Protein AF-A0A846T3I3-F1 (afdb_monomer_lite)

Foldseek 3Di:
DPDDFDFDDKDKKKFFKAFPVLAPRPGDIWGPDIGRDQVVRQVSQQLRHRPRHGTDMDIWMWIDTPNDIDIDIPPDDDDDDDPVSVVVVVVVVVVVVVVVVLVVVVVVCVVVPDDPVRSVVPDDDD

Sequence (126 aa):
MEGNTMISESRTLYAAITNTDGTEGRGYEYPIAVCESPITASRLGKGRYVQGDDCRVMPLQMIKIEGKWYVEIAAILIIRPSDDDLAEQAEIERKEAAKAARNAAIAKARAAGLSDSDIEALMRHE

Secondary structure (DSSP, 8-state):
------EEEEEEEEEEEEESSSSSS-SPEEEEEEESSHHHHHHHHTT-SGGGPPPEEEEEEEEEETTEEEE--TT---PPPPHHHHHHHHHHHHHHHHHHHHHHHHHHHHHTT--HHHHHHTS---

Radius of gyration: 27.24 Å; chains: 1; bounding box: 51×32×68 Å

Structure (mmCIF, N/CA/C/O backbone):
data_AF-A0A846T3I3-F1
#
_entry.id   AF-A0A846T3I3-F1
#
loop_
_atom_site.group_PDB
_atom_site.id
_atom_site.type_symbol
_atom_site.label_atom_id
_atom_site.label_alt_id
_atom_site.label_comp_id
_atom_site.label_asym_id
_atom_site.label_entity_id
_atom_site.label_seq_id
_atom_site.pdbx_PDB_ins_code
_atom_site.Cartn_x
_atom_site.Cartn_y
_atom_site.Cartn_z
_atom_site.occupancy
_atom_site.B_iso_or_equiv
_atom_site.auth_seq_id
_atom_site.auth_comp_id
_atom_site.auth_asym_id
_atom_site.auth_atom_id
_atom_site.pdbx_PDB_model_num
ATOM 1 N N . MET A 1 1 ? 28.709 2.809 4.470 1.00 41.22 1 MET A N 1
ATOM 2 C CA . MET A 1 1 ? 28.287 3.726 5.547 1.00 41.22 1 MET A CA 1
ATOM 3 C C . MET A 1 1 ? 26.835 3.413 5.828 1.00 41.22 1 MET A C 1
ATOM 5 O O . MET A 1 1 ? 25.983 3.832 5.058 1.00 41.22 1 MET A O 1
ATOM 9 N N . GLU A 1 2 ? 26.567 2.585 6.833 1.00 47.94 2 GLU A N 1
ATOM 10 C CA . GLU A 1 2 ? 25.200 2.375 7.313 1.00 47.94 2 GLU A CA 1
ATOM 11 C C . GLU A 1 2 ? 24.751 3.683 7.966 1.00 47.94 2 GLU A C 1
ATOM 13 O O . GLU A 1 2 ? 25.309 4.113 8.976 1.00 47.94 2 GLU A O 1
ATOM 18 N N . GLY A 1 3 ? 23.832 4.390 7.309 1.00 55.22 3 GLY A N 1
ATOM 19 C CA . GLY A 1 3 ? 23.230 5.593 7.865 1.00 55.22 3 GLY A CA 1
ATOM 20 C C . GLY A 1 3 ? 22.382 5.192 9.062 1.00 55.22 3 GLY A C 1
ATOM 21 O O . GLY A 1 3 ? 21.368 4.522 8.899 1.00 55.22 3 GLY A O 1
ATOM 22 N N . ASN A 1 4 ? 22.813 5.569 10.262 1.00 67.69 4 ASN A N 1
ATOM 23 C CA . ASN A 1 4 ? 22.062 5.307 11.478 1.00 67.69 4 ASN A CA 1
ATOM 24 C C . ASN A 1 4 ? 20.785 6.161 11.447 1.00 67.69 4 ASN A C 1
ATOM 26 O O . ASN A 1 4 ? 20.844 7.379 11.625 1.00 67.69 4 ASN A O 1
ATOM 30 N N . THR A 1 5 ? 19.637 5.546 11.162 1.00 72.88 5 THR A N 1
ATOM 31 C CA . THR A 1 5 ? 18.343 6.231 11.158 1.00 72.88 5 THR A CA 1
ATOM 32 C C . THR A 1 5 ? 18.010 6.677 12.581 1.00 72.88 5 THR A C 1
ATOM 34 O O . THR A 1 5 ? 17.637 5.870 13.429 1.00 72.88 5 THR A O 1
ATOM 37 N N . MET A 1 6 ? 18.162 7.971 12.864 1.00 79.38 6 MET A N 1
ATOM 38 C CA . MET A 1 6 ? 17.867 8.524 14.186 1.00 79.38 6 MET A CA 1
ATOM 39 C C . MET A 1 6 ? 16.357 8.733 14.332 1.00 79.38 6 MET A C 1
ATOM 41 O O . MET A 1 6 ? 15.785 9.658 13.753 1.00 79.38 6 MET A O 1
ATOM 45 N N . ILE A 1 7 ? 15.714 7.873 15.123 1.00 81.56 7 ILE A N 1
ATOM 46 C CA . ILE A 1 7 ? 14.328 8.066 15.560 1.00 81.56 7 ILE A CA 1
ATOM 47 C C . ILE A 1 7 ? 14.317 9.199 16.589 1.00 81.56 7 ILE A C 1
ATOM 49 O O . ILE A 1 7 ? 14.954 9.092 17.636 1.00 81.56 7 ILE A O 1
ATOM 53 N N . SER A 1 8 ? 13.611 10.290 16.294 1.00 85.81 8 SER A N 1
ATOM 54 C CA . SER A 1 8 ? 13.607 11.483 17.149 1.00 85.81 8 SER A CA 1
ATOM 55 C C . SER A 1 8 ? 12.466 11.493 18.166 1.00 85.81 8 SER A C 1
ATOM 57 O O . SER A 1 8 ? 12.618 12.028 19.258 1.00 85.81 8 SER A O 1
ATOM 59 N N . GLU A 1 9 ? 11.308 10.936 17.809 1.00 91.25 9 GLU A N 1
ATOM 60 C CA . GLU A 1 9 ? 10.099 10.938 18.638 1.00 91.25 9 GLU A CA 1
ATOM 61 C C . GLU A 1 9 ? 9.296 9.651 18.402 1.00 91.25 9 GLU A C 1
ATOM 63 O O . GLU A 1 9 ? 9.334 9.085 17.306 1.00 91.25 9 GLU A O 1
ATOM 68 N N . SER A 1 10 ? 8.538 9.204 19.410 1.00 91.44 10 SER A N 1
ATOM 69 C CA . SER A 1 10 ? 7.565 8.118 19.252 1.00 91.44 10 SER A CA 1
ATOM 70 C C . SER A 1 10 ? 6.278 8.391 20.029 1.00 91.44 10 SER A C 1
ATOM 72 O O . SER A 1 10 ? 6.302 9.049 21.071 1.00 91.44 10 SER A O 1
ATOM 74 N N . ARG A 1 11 ? 5.146 7.906 19.511 1.00 93.81 11 ARG A N 1
ATOM 75 C CA . ARG A 1 11 ? 3.838 7.963 20.178 1.00 93.81 11 ARG A CA 1
ATOM 76 C C . ARG A 1 11 ? 2.951 6.790 19.767 1.00 93.81 11 ARG A C 1
ATOM 78 O O . ARG A 1 11 ? 3.165 6.181 18.720 1.00 93.81 11 ARG A O 1
ATOM 85 N N . THR A 1 12 ? 1.939 6.506 20.577 1.00 94.56 12 THR A N 1
ATOM 86 C CA . THR A 1 12 ? 0.982 5.421 20.326 1.00 94.56 12 THR A CA 1
ATOM 87 C C . THR A 1 12 ? -0.253 5.945 19.603 1.00 94.56 12 THR A C 1
ATOM 89 O O . THR A 1 12 ? -0.857 6.927 20.032 1.00 94.56 12 THR A O 1
ATOM 92 N N . LEU A 1 13 ? -0.640 5.264 18.528 1.00 95.38 13 LEU A N 1
ATOM 93 C CA . LEU A 1 13 ? -1.935 5.396 17.864 1.00 95.38 13 LEU A CA 1
ATOM 94 C C . LEU A 1 13 ? -2.731 4.095 18.013 1.00 95.38 13 LEU A C 1
ATOM 96 O O . LEU A 1 13 ? -2.239 3.106 18.547 1.00 95.38 13 LEU A O 1
ATOM 100 N N . TYR A 1 14 ? -3.963 4.093 17.522 1.00 95.44 14 TYR A N 1
ATOM 101 C CA . TYR A 1 14 ? -4.867 2.953 17.556 1.00 95.44 14 TYR A CA 1
ATOM 102 C C . TYR A 1 14 ? -5.503 2.766 16.188 1.00 95.44 14 TYR A C 1
ATOM 104 O O . TYR A 1 14 ? -6.054 3.714 15.632 1.00 95.44 14 TYR A O 1
ATOM 112 N N . ALA A 1 15 ? -5.462 1.555 15.653 1.00 95.00 15 ALA A N 1
ATOM 113 C CA . ALA A 1 15 ? -6.105 1.211 14.398 1.00 95.00 15 ALA A CA 1
ATOM 114 C C . ALA A 1 15 ? -7.293 0.283 14.611 1.00 95.00 15 ALA A C 1
ATOM 116 O O . ALA A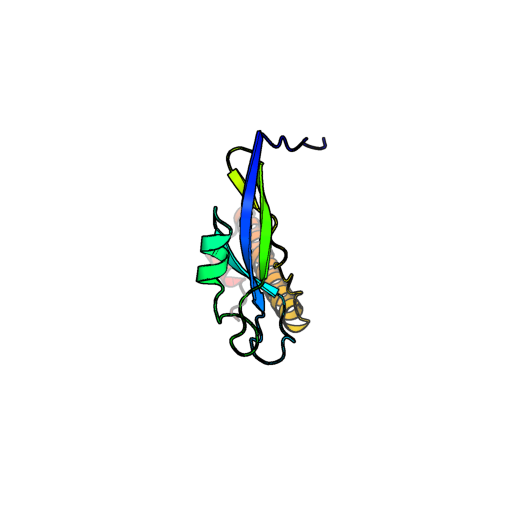 1 15 ? -7.201 -0.679 15.368 1.00 95.00 15 ALA A O 1
ATOM 117 N N . ALA A 1 16 ? -8.389 0.552 13.908 1.00 95.69 16 ALA A N 1
ATOM 118 C CA . ALA A 1 16 ? -9.462 -0.412 13.717 1.00 95.69 16 ALA A CA 1
ATOM 119 C C . ALA A 1 16 ? -9.119 -1.281 12.504 1.00 95.69 16 ALA A C 1
ATOM 121 O O . ALA A 1 16 ? -8.988 -0.760 11.395 1.00 95.69 16 ALA A O 1
ATOM 122 N N . ILE A 1 17 ? -8.958 -2.582 12.717 1.00 93.94 17 ILE A N 1
ATOM 123 C CA . ILE A 1 17 ? -8.567 -3.544 11.686 1.00 93.94 17 ILE A CA 1
ATOM 124 C C . ILE A 1 17 ? -9.808 -4.219 11.116 1.00 93.94 17 ILE A C 1
ATOM 126 O O . ILE A 1 17 ? -10.603 -4.791 11.862 1.00 93.94 17 ILE A O 1
ATOM 130 N N . THR A 1 18 ? -9.962 -4.135 9.798 1.00 93.31 18 THR A N 1
ATOM 131 C CA . THR A 1 18 ? -11.013 -4.810 9.038 1.00 93.31 18 THR A CA 1
ATOM 132 C C . THR A 1 18 ? -10.444 -5.875 8.105 1.00 93.31 18 THR A C 1
ATOM 134 O O . THR A 1 18 ? -9.230 -6.007 7.981 1.00 93.31 18 THR A O 1
ATOM 137 N N . ASN A 1 19 ? -11.326 -6.629 7.457 1.00 92.00 19 ASN A N 1
ATOM 138 C CA . ASN A 1 19 ? -11.026 -7.642 6.462 1.00 92.00 19 ASN A CA 1
ATOM 139 C C . ASN A 1 19 ? -11.540 -7.192 5.081 1.00 92.00 19 ASN A C 1
ATOM 141 O O . ASN A 1 19 ? -12.653 -6.684 4.974 1.00 92.00 19 ASN A O 1
ATOM 145 N N . THR A 1 20 ? -10.748 -7.389 4.026 1.00 89.25 20 THR A N 1
ATOM 146 C CA . THR A 1 20 ? -11.112 -6.991 2.646 1.00 89.25 20 THR A CA 1
ATOM 147 C C . THR A 1 20 ? -12.287 -7.744 2.037 1.00 89.25 20 THR A C 1
ATOM 149 O O . THR A 1 20 ? -12.978 -7.187 1.190 1.00 89.25 20 THR A O 1
ATOM 152 N N . ASP A 1 21 ? -12.512 -8.990 2.443 1.00 86.50 21 ASP A N 1
ATOM 153 C CA . ASP A 1 21 ? -13.606 -9.820 1.935 1.00 86.50 21 ASP A CA 1
ATOM 154 C C . ASP A 1 21 ? -14.934 -9.451 2.616 1.00 86.50 21 ASP A C 1
ATOM 156 O O . ASP A 1 21 ? -15.984 -9.435 1.984 1.00 86.50 21 ASP A O 1
ATOM 160 N N . GLY A 1 22 ? -14.906 -9.102 3.907 1.00 83.50 22 GLY A N 1
ATOM 161 C CA . GLY A 1 22 ? -16.094 -8.658 4.648 1.00 83.50 22 GLY A CA 1
ATOM 162 C C . GLY A 1 22 ? -17.202 -9.715 4.808 1.00 83.50 22 GLY A C 1
ATOM 163 O O . GLY A 1 22 ? -18.203 -9.434 5.469 1.00 83.50 22 GLY A O 1
ATOM 164 N N . THR A 1 23 ? -17.036 -10.926 4.258 1.00 85.06 23 THR A N 1
ATOM 165 C CA . THR A 1 23 ? -18.063 -11.981 4.249 1.00 85.06 23 THR A CA 1
ATOM 166 C C . THR A 1 23 ? -17.652 -13.252 4.988 1.00 85.06 23 THR A C 1
ATOM 168 O O . THR A 1 23 ? -18.263 -13.578 6.001 1.00 85.06 23 THR A O 1
ATOM 171 N N . GLU A 1 24 ? -16.630 -13.973 4.537 1.00 88.44 24 GLU A N 1
ATOM 172 C CA . GLU A 1 24 ? -16.157 -15.211 5.173 1.00 88.44 24 GLU A CA 1
ATOM 173 C C . GLU A 1 24 ? -14.827 -15.006 5.911 1.00 88.44 24 GLU A C 1
ATOM 175 O O . GLU A 1 24 ? -14.337 -15.911 6.585 1.00 88.44 24 GLU A O 1
ATOM 180 N N . GLY A 1 25 ? -14.235 -13.814 5.787 1.00 83.75 25 GLY A N 1
ATOM 181 C CA . GLY A 1 25 ? -12.965 -13.462 6.416 1.00 83.75 25 GLY A CA 1
ATOM 182 C C . GLY A 1 25 ? -11.750 -14.025 5.682 1.00 83.75 25 GLY A C 1
ATOM 183 O O . GLY A 1 25 ? -10.677 -14.128 6.271 1.00 83.75 25 GLY A O 1
ATOM 184 N N . ARG A 1 26 ? -11.897 -14.392 4.403 1.00 87.31 26 ARG A N 1
ATOM 185 C CA . ARG A 1 26 ? -10.797 -14.944 3.588 1.00 87.31 26 ARG A CA 1
ATOM 186 C C . ARG A 1 26 ? -9.881 -13.873 3.003 1.00 87.31 26 ARG A C 1
ATOM 188 O O . ARG A 1 26 ? -8.818 -14.195 2.479 1.00 87.31 26 ARG A O 1
ATOM 195 N N . GLY A 1 27 ? -10.304 -12.613 3.066 1.00 86.25 27 GLY A N 1
ATOM 196 C CA . GLY A 1 27 ? -9.505 -11.472 2.650 1.00 86.25 27 GLY A CA 1
ATOM 197 C C . GLY A 1 27 ? -8.344 -11.208 3.606 1.00 86.25 27 GLY A C 1
ATOM 198 O O . GLY A 1 27 ? -8.279 -11.751 4.708 1.00 86.25 27 GLY A O 1
ATOM 199 N N . TYR A 1 28 ? -7.428 -10.335 3.200 1.00 88.00 28 TYR A N 1
ATOM 200 C CA . TYR A 1 28 ? -6.385 -9.836 4.092 1.00 88.00 28 TYR A CA 1
ATOM 201 C C . TYR A 1 28 ? -6.920 -8.738 5.020 1.00 88.00 28 TYR A C 1
ATOM 203 O O . TYR A 1 28 ? -7.876 -8.024 4.686 1.00 88.00 28 TYR A O 1
ATOM 211 N N . GLU A 1 29 ? -6.285 -8.608 6.185 1.00 90.00 29 GLU A N 1
ATOM 212 C CA . GLU A 1 29 ? -6.605 -7.589 7.181 1.00 90.00 29 GLU A CA 1
ATOM 213 C C . GLU A 1 29 ? -5.928 -6.245 6.863 1.00 90.00 29 GLU A C 1
ATOM 215 O O . GLU A 1 29 ? -4.767 -6.200 6.453 1.00 90.00 29 GLU A O 1
ATOM 220 N N . TYR A 1 30 ? -6.637 -5.134 7.077 1.00 90.62 30 TYR A N 1
ATOM 221 C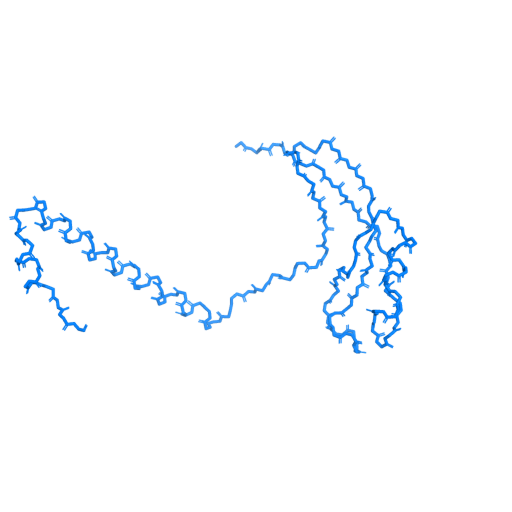 CA . TYR A 1 30 ? -6.095 -3.785 6.902 1.00 90.62 30 TYR A CA 1
ATOM 222 C C . TYR A 1 30 ? -6.743 -2.765 7.848 1.00 90.62 30 TYR A C 1
ATOM 224 O O . TYR A 1 30 ? -7.876 -2.967 8.291 1.00 90.62 30 TYR A O 1
ATOM 232 N N . PRO A 1 31 ? -6.064 -1.655 8.196 1.00 92.75 31 PRO A N 1
ATOM 233 C CA . PRO A 1 31 ? -6.677 -0.628 9.024 1.00 92.75 31 PRO A CA 1
ATOM 234 C C . PRO A 1 31 ? -7.709 0.170 8.222 1.00 92.75 31 PRO A C 1
ATOM 236 O O . PRO A 1 31 ? -7.370 0.840 7.248 1.00 92.75 31 PRO A O 1
ATOM 239 N N . ILE A 1 32 ? -8.964 0.164 8.670 1.00 92.62 32 ILE A N 1
ATOM 240 C CA . ILE A 1 32 ? -10.013 1.027 8.104 1.00 92.62 32 ILE A CA 1
ATOM 241 C C . ILE A 1 32 ? -9.962 2.450 8.675 1.00 92.62 32 ILE A C 1
ATOM 243 O O . ILE A 1 32 ? -10.432 3.398 8.049 1.00 92.62 32 ILE A O 1
ATOM 247 N N . ALA A 1 33 ? -9.399 2.604 9.875 1.00 93.56 33 ALA A N 1
ATOM 248 C CA . ALA A 1 33 ? -9.183 3.888 10.527 1.00 93.56 33 ALA A CA 1
ATOM 249 C C . ALA A 1 33 ? -7.975 3.808 11.464 1.00 93.56 33 ALA A C 1
ATOM 251 O O . ALA A 1 33 ? -7.815 2.815 12.173 1.00 93.56 33 ALA A O 1
ATOM 252 N N . VAL A 1 34 ? -7.173 4.874 11.506 1.00 94.38 34 VAL A N 1
ATOM 253 C CA . VAL A 1 34 ? -6.093 5.078 12.482 1.00 94.38 34 VAL A CA 1
ATOM 254 C C . VAL A 1 34 ? -6.416 6.334 13.290 1.00 94.38 34 VAL A C 1
ATOM 256 O O . VAL A 1 34 ? -6.795 7.360 12.729 1.00 94.38 34 VAL A O 1
ATOM 259 N N . CYS A 1 35 ? -6.338 6.252 14.614 1.00 95.56 35 CYS A N 1
ATOM 260 C CA . CYS A 1 35 ? -6.850 7.256 15.543 1.00 95.56 35 CYS A CA 1
ATOM 261 C C . CYS A 1 35 ? -5.909 7.459 16.732 1.00 95.56 35 CYS A C 1
ATOM 263 O O . CYS A 1 35 ? -5.212 6.544 17.152 1.00 95.56 35 CYS A O 1
ATOM 265 N N . GLU A 1 36 ? -5.952 8.641 17.343 1.00 95.94 36 GLU A N 1
ATOM 266 C CA . GLU A 1 36 ? -5.200 8.930 18.576 1.00 95.94 36 GLU A CA 1
ATOM 267 C C . GLU A 1 36 ? -5.846 8.310 19.831 1.00 95.94 36 GLU A C 1
ATOM 269 O O . GLU A 1 36 ? -5.199 8.182 20.864 1.00 95.94 36 GLU A O 1
ATOM 274 N N . SER A 1 37 ? -7.114 7.885 19.745 1.00 97.00 37 SER A N 1
ATOM 275 C CA . SER A 1 37 ? -7.872 7.296 20.856 1.00 97.00 37 SER A CA 1
ATOM 276 C C . SER A 1 37 ? -8.460 5.928 20.488 1.00 97.00 37 SER A C 1
ATOM 278 O O . SER A 1 37 ? -9.048 5.797 19.404 1.00 97.00 37 SER A O 1
ATOM 280 N N . PRO A 1 38 ? -8.398 4.931 21.395 1.00 97.00 38 PRO A N 1
ATOM 281 C CA . PRO A 1 38 ? -8.966 3.605 21.158 1.00 97.00 38 PRO A CA 1
ATOM 282 C C . PRO A 1 38 ? -10.496 3.639 21.060 1.00 97.00 38 PRO A C 1
ATOM 284 O O . PRO A 1 38 ? -11.082 2.868 20.304 1.00 97.00 38 PRO A O 1
ATOM 287 N N . ILE A 1 39 ? -11.154 4.567 21.764 1.00 97.94 39 ILE A N 1
ATOM 288 C CA . ILE A 1 39 ? -12.615 4.730 21.716 1.00 97.94 39 ILE A CA 1
ATOM 289 C C . ILE A 1 39 ? -13.054 5.232 20.341 1.00 97.94 39 ILE A C 1
ATOM 291 O O . ILE A 1 39 ? -14.038 4.752 19.781 1.00 97.94 39 ILE A O 1
ATOM 295 N N . THR A 1 40 ? -12.298 6.167 19.759 1.00 98.12 40 THR A N 1
ATOM 296 C CA . THR A 1 40 ? -12.560 6.649 18.400 1.00 98.12 40 THR A CA 1
ATOM 297 C C . THR A 1 40 ? -12.360 5.534 17.380 1.00 98.12 40 THR A C 1
ATOM 299 O O . THR A 1 40 ? -13.216 5.368 16.514 1.00 98.12 40 THR A O 1
ATOM 302 N N . ALA A 1 41 ? -11.291 4.741 17.511 1.00 97.00 41 ALA A N 1
ATOM 303 C CA . ALA A 1 41 ? -11.057 3.586 16.646 1.00 97.00 41 ALA A CA 1
ATOM 304 C C . ALA A 1 41 ? -12.206 2.567 16.747 1.00 97.00 41 ALA A C 1
ATOM 306 O O . ALA A 1 41 ? -12.760 2.176 15.724 1.00 97.00 41 ALA A O 1
ATOM 307 N N . SER A 1 42 ? -12.640 2.217 17.962 1.00 98.00 42 SER A N 1
ATOM 308 C CA . SER A 1 42 ? -13.773 1.308 18.189 1.00 98.00 42 SER A CA 1
ATOM 309 C C . SER A 1 42 ? -15.070 1.835 17.566 1.00 98.00 42 SER A C 1
ATOM 311 O O . SER A 1 42 ? -15.727 1.117 16.816 1.00 98.00 42 SER A O 1
ATOM 313 N N . ARG A 1 43 ? -15.407 3.116 17.779 1.00 98.31 43 ARG A N 1
ATOM 314 C CA . ARG A 1 43 ? -16.588 3.749 17.167 1.00 98.31 43 ARG A CA 1
ATOM 315 C C . ARG A 1 43 ? -16.554 3.678 15.641 1.00 98.31 43 ARG A C 1
ATOM 317 O O . ARG A 1 43 ? -17.587 3.431 15.028 1.00 98.31 43 ARG A O 1
ATOM 324 N N . LEU A 1 44 ? -15.399 3.944 15.030 1.00 97.69 44 LEU A N 1
ATOM 325 C CA . LEU A 1 44 ? -15.242 3.922 13.572 1.00 97.69 44 LEU A CA 1
ATOM 326 C C . LEU A 1 44 ? -15.198 2.498 13.000 1.00 97.69 44 LEU A C 1
ATOM 328 O O . LEU A 1 44 ? -15.558 2.307 11.841 1.00 97.69 44 LEU A O 1
ATOM 332 N N . GLY A 1 45 ? -14.775 1.522 13.801 1.00 96.56 45 GLY A N 1
ATOM 333 C CA . GLY A 1 45 ? -14.748 0.104 13.455 1.00 96.56 45 GLY A CA 1
ATOM 334 C C . GLY A 1 45 ? -16.070 -0.635 13.671 1.00 96.56 45 GLY A C 1
ATOM 335 O O . GLY A 1 45 ? -16.186 -1.792 13.276 1.00 96.56 45 GLY A O 1
ATOM 336 N N . LYS A 1 46 ? -17.062 0.005 14.294 1.00 97.75 46 LYS A N 1
ATOM 337 C CA . LYS A 1 46 ? -18.329 -0.638 14.639 1.00 97.75 46 LYS A CA 1
ATOM 338 C C . LYS A 1 46 ? -19.083 -1.113 13.394 1.00 97.75 46 LYS A C 1
ATOM 340 O O . LYS A 1 46 ? -19.359 -0.306 12.504 1.00 97.75 46 LYS A O 1
ATOM 345 N N . GLY A 1 47 ? -19.434 -2.394 13.354 1.00 96.56 47 GLY A N 1
ATOM 346 C CA . GLY A 1 47 ? -20.155 -3.029 12.252 1.00 96.56 47 GLY A CA 1
ATOM 347 C C . GLY A 1 47 ? -19.418 -3.053 10.912 1.00 96.56 47 GLY A C 1
ATOM 348 O O . GLY A 1 47 ? -20.055 -3.137 9.862 1.00 96.56 47 GLY A O 1
ATOM 349 N N . ARG A 1 48 ? -18.091 -2.884 10.921 1.00 95.19 48 ARG A N 1
ATOM 350 C CA . ARG A 1 48 ? -17.264 -2.810 9.707 1.00 95.19 48 ARG A CA 1
ATOM 351 C C . ARG A 1 48 ? -16.329 -3.997 9.536 1.00 95.19 48 ARG A C 1
ATOM 353 O O . ARG A 1 48 ? -15.401 -3.903 8.739 1.00 95.19 48 ARG A O 1
ATOM 360 N N . TYR A 1 49 ? -16.543 -5.073 10.278 1.00 94.94 49 TYR A N 1
ATOM 361 C CA . TYR A 1 49 ? -15.832 -6.334 10.137 1.00 94.94 49 TYR A CA 1
ATOM 362 C C . TYR A 1 49 ? -16.674 -7.360 9.361 1.00 94.94 49 TYR A C 1
ATOM 364 O O . TYR A 1 49 ? -17.704 -7.032 8.766 1.00 94.94 49 TYR A O 1
ATOM 372 N N . VAL A 1 50 ? -16.201 -8.604 9.338 1.00 93.75 50 VAL A N 1
ATOM 373 C CA . VAL A 1 50 ? -16.845 -9.746 8.683 1.00 93.75 50 VAL A CA 1
ATOM 374 C C . VAL A 1 50 ? -18.302 -9.874 9.142 1.00 93.75 50 VAL A C 1
ATOM 376 O O . VAL A 1 50 ? -18.576 -9.863 10.335 1.00 93.75 50 VAL A O 1
ATOM 379 N N . GLN A 1 51 ? -19.238 -9.947 8.192 1.00 93.62 51 GLN A N 1
ATOM 380 C CA . GLN A 1 51 ? -20.685 -10.071 8.447 1.00 93.62 51 GLN A CA 1
ATOM 381 C C . GLN A 1 51 ? -21.287 -8.969 9.339 1.00 93.62 51 GLN A C 1
ATOM 383 O O . GLN A 1 51 ? -22.321 -9.169 9.972 1.00 93.62 51 GLN A O 1
ATOM 388 N N . GLY A 1 52 ? -20.678 -7.779 9.345 1.00 93.69 52 GLY A N 1
ATOM 389 C CA . GLY A 1 52 ? -21.148 -6.664 10.164 1.00 93.69 52 GLY A CA 1
ATOM 390 C C . GLY A 1 52 ? -20.737 -6.766 11.633 1.00 93.69 52 GLY A C 1
ATOM 391 O O . GLY A 1 52 ? -21.337 -6.087 12.464 1.00 93.69 52 GLY A O 1
ATOM 392 N N . ASP A 1 53 ? -19.722 -7.573 11.951 1.00 95.75 53 ASP A N 1
ATOM 393 C CA . ASP A 1 53 ? -19.075 -7.564 13.262 1.00 95.75 53 ASP A CA 1
ATOM 394 C C . ASP A 1 53 ? -18.291 -6.261 13.504 1.00 95.75 53 ASP A C 1
ATOM 396 O O . ASP A 1 53 ? -18.039 -5.452 12.602 1.00 95.75 53 ASP A O 1
ATOM 400 N N . ASP A 1 54 ? -17.875 -6.050 14.750 1.00 97.00 54 ASP A N 1
ATOM 401 C CA . ASP A 1 54 ? -17.028 -4.924 15.131 1.00 97.00 54 ASP A CA 1
ATOM 402 C C . ASP A 1 54 ? -15.551 -5.205 14.820 1.00 97.00 54 ASP A C 1
ATOM 404 O O . ASP A 1 54 ? -15.021 -6.280 15.106 1.00 97.00 54 ASP A O 1
ATOM 408 N N . CYS A 1 55 ? -14.851 -4.211 14.268 1.00 95.94 55 CYS A N 1
ATOM 409 C CA . CYS A 1 55 ? -13.416 -4.321 14.016 1.00 95.94 55 CYS A CA 1
ATOM 410 C C . CYS A 1 55 ? -12.615 -4.465 15.318 1.00 95.94 55 CYS A C 1
ATOM 412 O O . CYS A 1 55 ? -12.862 -3.772 16.311 1.00 95.94 55 CYS A O 1
ATOM 414 N N . ARG A 1 56 ? -11.540 -5.259 15.267 1.00 95.19 56 ARG A N 1
ATOM 415 C CA . ARG A 1 56 ? -10.533 -5.308 16.336 1.00 95.19 56 ARG A CA 1
ATOM 416 C C . ARG A 1 56 ? -9.764 -3.987 16.395 1.00 95.19 56 ARG A C 1
ATOM 418 O O . ARG A 1 56 ? -9.281 -3.504 15.373 1.00 95.19 56 ARG A O 1
ATOM 425 N N . VAL A 1 57 ? -9.586 -3.433 17.595 1.00 96.25 57 VAL A N 1
ATOM 426 C CA . VAL A 1 57 ? -8.725 -2.261 17.820 1.00 96.25 57 VAL A CA 1
ATOM 427 C C . VAL A 1 57 ? -7.327 -2.718 18.234 1.00 96.25 57 VAL A C 1
ATOM 429 O O . VAL A 1 57 ? -7.186 -3.482 19.186 1.00 96.25 57 VAL A O 1
ATOM 432 N N . MET A 1 58 ? -6.294 -2.244 17.538 1.00 94.44 58 MET A N 1
ATOM 433 C CA . MET A 1 58 ? -4.890 -2.576 17.796 1.00 94.44 58 MET A CA 1
ATOM 434 C C . MET A 1 58 ? -4.060 -1.309 18.046 1.00 94.44 58 MET A C 1
ATOM 436 O O . MET A 1 58 ? -4.233 -0.331 17.317 1.00 94.44 58 MET A O 1
ATOM 440 N N . PRO A 1 59 ? -3.160 -1.289 19.045 1.00 94.12 59 PRO A N 1
ATOM 441 C CA . PRO A 1 59 ? -2.207 -0.197 19.201 1.00 94.12 59 PRO A CA 1
ATOM 442 C C . PRO A 1 59 ? -1.170 -0.236 18.070 1.00 94.12 59 PRO A C 1
ATOM 444 O O . PRO A 1 59 ? -0.704 -1.307 17.688 1.00 94.12 59 PRO A O 1
ATOM 447 N N . LEU A 1 60 ? -0.791 0.932 17.562 1.00 92.69 60 LEU A N 1
ATOM 448 C CA . LEU A 1 60 ? 0.262 1.115 16.567 1.00 92.69 60 LEU A CA 1
ATOM 449 C C . LEU A 1 60 ? 1.338 2.046 17.119 1.00 92.69 60 LEU A C 1
ATOM 451 O O . LEU A 1 60 ? 1.023 3.070 17.733 1.00 92.69 60 LEU A O 1
ATOM 455 N N . GLN A 1 61 ? 2.604 1.725 16.860 1.00 92.12 61 GLN A N 1
ATOM 456 C CA . GLN A 1 61 ? 3.705 2.630 17.163 1.00 92.12 61 GLN A CA 1
ATOM 457 C C . GLN A 1 61 ? 3.941 3.573 15.984 1.00 92.12 61 GLN A C 1
ATOM 459 O O . GLN A 1 61 ? 4.183 3.149 14.855 1.00 92.12 61 GLN A O 1
ATOM 464 N N . MET A 1 62 ? 3.877 4.868 16.266 1.00 93.31 62 MET A N 1
ATOM 465 C CA . MET A 1 62 ? 4.204 5.925 15.325 1.00 93.31 62 MET A CA 1
ATOM 466 C C . MET A 1 62 ? 5.562 6.512 15.705 1.00 93.31 62 MET A C 1
ATOM 468 O O . MET A 1 62 ? 5.756 6.931 16.848 1.00 93.31 62 MET A O 1
ATOM 472 N N . ILE A 1 63 ? 6.493 6.542 14.759 1.00 93.19 63 ILE A N 1
ATOM 473 C CA . ILE A 1 63 ? 7.869 7.009 14.950 1.00 93.19 63 ILE A CA 1
ATOM 474 C C . ILE A 1 63 ? 8.166 8.186 14.027 1.00 93.19 63 ILE A C 1
ATOM 476 O O . ILE A 1 63 ? 7.642 8.266 12.916 1.00 93.19 63 ILE A O 1
ATOM 480 N N . LYS A 1 64 ? 9.007 9.114 14.475 1.00 92.50 64 LYS A N 1
ATOM 481 C CA . LYS A 1 64 ? 9.468 10.242 13.665 1.00 92.50 64 LYS A CA 1
ATOM 482 C C . LYS A 1 64 ? 10.900 10.007 13.214 1.00 92.50 64 LYS A C 1
ATOM 484 O O . LYS A 1 64 ? 11.788 9.831 14.046 1.00 92.50 64 LYS A O 1
ATOM 489 N N . ILE A 1 65 ? 11.109 10.029 11.905 1.00 92.06 65 ILE A N 1
ATOM 490 C CA . ILE A 1 65 ? 12.409 9.883 11.253 1.00 92.06 65 ILE A CA 1
ATOM 491 C C . ILE A 1 65 ? 12.572 11.082 10.319 1.00 92.06 65 ILE A C 1
ATOM 493 O O . ILE A 1 65 ? 11.709 11.337 9.480 1.00 92.06 65 ILE A O 1
ATOM 497 N N . GLU A 1 66 ? 13.654 11.847 10.487 1.00 89.50 66 GLU A N 1
ATOM 498 C CA . GLU A 1 66 ? 13.985 12.994 9.619 1.00 89.50 66 GLU A CA 1
ATOM 499 C C . GLU A 1 66 ? 12.827 14.004 9.457 1.00 89.50 66 GLU A C 1
ATOM 501 O O . GLU A 1 66 ? 12.523 14.493 8.370 1.00 89.50 66 GLU A O 1
ATOM 506 N N . GLY A 1 67 ? 12.117 14.292 10.553 1.00 89.38 67 GLY A N 1
ATOM 507 C CA . GLY A 1 67 ? 10.994 15.236 10.552 1.00 89.38 67 GLY A CA 1
ATOM 508 C C . GLY A 1 67 ? 9.678 14.680 9.997 1.00 89.38 67 GLY A C 1
ATOM 509 O O . GLY A 1 67 ? 8.648 15.341 10.131 1.00 89.38 67 GLY A O 1
ATOM 510 N N . LYS A 1 68 ? 9.680 13.467 9.437 1.00 92.56 68 LYS A N 1
ATOM 511 C CA . LYS A 1 68 ? 8.491 12.786 8.916 1.00 92.56 68 LYS A CA 1
ATOM 512 C C . LYS A 1 68 ? 8.019 11.717 9.886 1.00 92.56 68 LYS A C 1
ATOM 514 O O . LYS A 1 68 ? 8.816 11.029 10.517 1.00 92.56 68 LYS A O 1
ATOM 519 N N . TRP A 1 69 ? 6.706 11.590 9.999 1.00 91.12 69 TRP A N 1
ATOM 520 C CA . TRP A 1 69 ? 6.086 10.567 10.820 1.00 91.12 69 TRP A CA 1
ATOM 521 C C . TRP A 1 69 ? 5.791 9.319 10.001 1.00 91.12 69 TRP A C 1
ATOM 523 O O . TRP A 1 69 ? 5.240 9.406 8.905 1.00 91.12 69 TRP A O 1
ATOM 533 N N . TYR A 1 70 ? 6.116 8.173 10.578 1.00 90.31 70 TYR A N 1
ATOM 534 C CA . TYR A 1 70 ? 5.898 6.852 10.018 1.00 90.31 70 TYR A CA 1
ATOM 535 C C . TYR A 1 70 ? 5.118 6.014 11.016 1.00 90.31 70 TYR A C 1
ATOM 537 O O . TYR A 1 70 ? 5.265 6.162 12.230 1.00 90.31 70 TYR A O 1
ATOM 545 N N . VAL A 1 71 ? 4.287 5.126 10.496 1.00 88.81 71 VAL A N 1
ATOM 546 C CA . VAL A 1 71 ? 3.577 4.131 11.285 1.00 88.81 71 VAL A CA 1
ATOM 547 C C . VAL A 1 71 ? 3.724 2.799 10.576 1.00 88.81 71 VAL A C 1
ATOM 549 O O . VAL A 1 71 ? 3.550 2.715 9.359 1.00 88.81 71 VAL A O 1
ATOM 552 N N . GLU A 1 72 ? 4.081 1.770 11.332 1.00 79.62 72 GLU A N 1
ATOM 553 C CA . GLU A 1 72 ? 4.062 0.413 10.812 1.00 79.62 72 GLU A CA 1
ATOM 554 C C . GLU A 1 72 ? 2.606 -0.036 10.694 1.00 79.62 72 GLU A C 1
ATOM 556 O O . GLU A 1 72 ? 1.854 -0.048 11.671 1.00 79.62 72 GLU A O 1
ATOM 561 N N . ILE A 1 73 ? 2.190 -0.363 9.474 1.00 76.38 73 ILE A N 1
ATOM 562 C CA . ILE A 1 73 ? 0.859 -0.886 9.189 1.00 76.38 73 ILE A CA 1
ATOM 563 C C . ILE A 1 73 ? 1.035 -2.248 8.528 1.00 76.38 73 ILE A C 1
ATOM 565 O O . ILE A 1 73 ? 1.657 -2.359 7.475 1.00 76.38 73 ILE A O 1
ATOM 569 N N . ALA A 1 74 ? 0.428 -3.273 9.124 1.00 65.31 74 ALA A N 1
ATOM 570 C CA . ALA A 1 74 ? 0.545 -4.675 8.718 1.00 65.31 74 ALA A CA 1
ATOM 571 C C . ALA A 1 74 ? -0.135 -5.034 7.374 1.00 65.31 74 ALA A C 1
ATOM 573 O O . ALA A 1 74 ? -0.286 -6.208 7.059 1.00 65.31 74 ALA A O 1
ATOM 574 N N . ALA A 1 75 ? -0.563 -4.050 6.580 1.00 61.72 75 ALA A N 1
ATOM 575 C CA . ALA A 1 75 ? -1.489 -4.247 5.462 1.00 61.72 75 ALA A CA 1
ATOM 576 C C . ALA A 1 75 ? -0.894 -3.967 4.075 1.00 61.72 75 ALA A C 1
ATOM 578 O O . ALA A 1 75 ? -1.639 -3.753 3.118 1.00 61.72 75 ALA A O 1
ATOM 579 N N . ILE A 1 76 ? 0.433 -3.915 3.944 1.00 66.12 76 ILE A N 1
ATOM 580 C CA . ILE A 1 76 ? 1.051 -3.756 2.624 1.00 66.12 76 ILE A CA 1
ATOM 581 C C . ILE A 1 76 ? 1.127 -5.133 1.965 1.00 66.12 76 ILE A C 1
ATOM 583 O O . ILE A 1 76 ? 2.045 -5.910 2.220 1.00 66.12 76 ILE A O 1
ATOM 587 N N . LEU A 1 77 ? 0.159 -5.430 1.097 1.00 72.94 77 LEU A N 1
ATOM 588 C CA . LEU A 1 77 ? 0.267 -6.553 0.175 1.00 72.94 77 LEU A CA 1
ATOM 589 C C . LEU A 1 77 ? 1.228 -6.162 -0.951 1.00 72.94 77 LEU A C 1
ATOM 591 O O . LEU A 1 77 ? 0.922 -5.297 -1.771 1.00 72.94 77 LEU A O 1
ATOM 595 N N . ILE A 1 78 ? 2.392 -6.8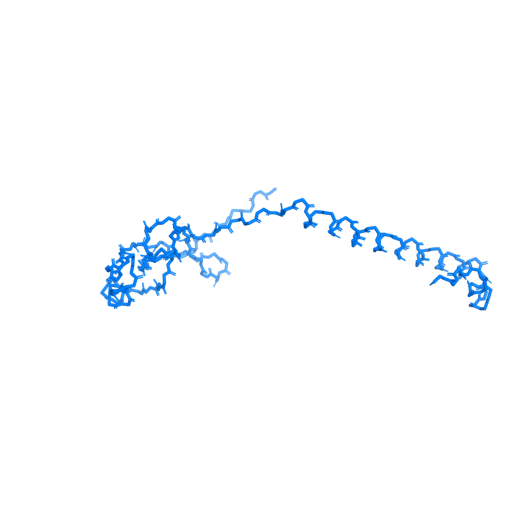06 -1.001 1.00 78.81 78 ILE A N 1
ATOM 596 C CA . ILE A 1 78 ? 3.304 -6.661 -2.136 1.00 78.81 78 ILE A CA 1
ATOM 597 C C . ILE A 1 78 ? 2.779 -7.550 -3.262 1.00 78.81 78 ILE A C 1
ATOM 599 O O . ILE A 1 78 ? 2.981 -8.765 -3.253 1.00 78.81 78 ILE A O 1
ATOM 603 N N . ILE A 1 79 ? 2.100 -6.938 -4.230 1.00 85.50 79 ILE A N 1
ATOM 604 C CA . ILE A 1 79 ? 1.653 -7.630 -5.438 1.00 85.50 79 ILE A CA 1
ATOM 605 C C . ILE A 1 79 ? 2.881 -7.870 -6.315 1.00 85.50 79 ILE A C 1
ATOM 607 O O . ILE A 1 79 ? 3.599 -6.939 -6.682 1.00 85.50 79 ILE A O 1
ATOM 611 N N . ARG A 1 80 ? 3.159 -9.140 -6.601 1.00 90.31 80 ARG A N 1
ATOM 612 C CA . ARG A 1 80 ? 4.228 -9.532 -7.520 1.00 90.31 80 ARG A CA 1
ATOM 613 C C . ARG A 1 80 ? 3.732 -9.357 -8.958 1.00 90.31 80 ARG A C 1
ATOM 615 O O . ARG A 1 80 ? 2.556 -9.629 -9.193 1.00 90.31 80 ARG A O 1
ATOM 622 N N . PRO A 1 81 ? 4.602 -8.936 -9.894 1.00 90.88 81 PRO A N 1
ATOM 623 C CA . PRO A 1 81 ? 4.233 -8.912 -11.301 1.00 90.88 81 PRO A CA 1
ATOM 624 C C . PRO A 1 81 ? 3.850 -10.325 -11.750 1.00 90.88 81 PRO A C 1
ATOM 626 O O . PRO A 1 81 ? 4.481 -11.305 -11.337 1.00 90.88 81 PRO A O 1
ATOM 629 N N . SER A 1 82 ? 2.807 -10.409 -12.562 1.00 95.44 82 SER A N 1
ATOM 630 C CA . SER A 1 82 ? 2.441 -11.609 -13.305 1.00 95.44 82 SER A CA 1
ATOM 631 C C . SER A 1 82 ? 3.396 -11.837 -14.480 1.00 95.44 82 SER A C 1
ATOM 633 O O . SER A 1 82 ? 4.173 -10.955 -14.850 1.00 95.44 82 SER A O 1
ATOM 635 N N . ASP A 1 83 ? 3.331 -13.021 -15.089 1.00 96.00 83 ASP A N 1
ATOM 636 C CA . ASP A 1 83 ? 4.118 -13.321 -16.291 1.00 96.00 83 ASP A CA 1
ATOM 637 C C . ASP A 1 83 ? 3.762 -12.377 -17.456 1.00 96.00 83 ASP A C 1
ATOM 639 O O . ASP A 1 83 ? 4.646 -11.978 -18.215 1.00 96.00 83 ASP A O 1
ATOM 643 N N . ASP A 1 84 ? 2.497 -11.956 -17.547 1.00 95.56 84 ASP A N 1
ATOM 644 C CA . ASP A 1 84 ? 2.034 -10.981 -18.538 1.00 95.56 84 ASP A CA 1
ATOM 645 C C . ASP A 1 84 ? 2.618 -9.585 -18.266 1.00 95.56 84 ASP A C 1
ATOM 647 O O . ASP A 1 84 ? 3.136 -8.953 -19.189 1.00 95.56 84 ASP A O 1
ATOM 651 N N . ASP A 1 85 ? 2.634 -9.137 -17.001 1.00 94.56 85 ASP A N 1
ATOM 652 C CA . ASP A 1 85 ? 3.264 -7.862 -16.614 1.00 94.56 85 ASP A CA 1
ATOM 653 C C . ASP A 1 85 ? 4.756 -7.852 -16.986 1.00 94.56 85 ASP A C 1
ATOM 655 O O . ASP A 1 85 ? 5.283 -6.855 -17.484 1.00 94.56 85 ASP A O 1
ATOM 659 N N . LEU A 1 86 ? 5.452 -8.974 -16.767 1.00 96.88 86 LEU A N 1
ATOM 660 C CA . LEU A 1 86 ? 6.866 -9.122 -17.122 1.00 96.88 86 LEU A CA 1
ATOM 661 C C . LEU A 1 86 ? 7.081 -9.098 -18.639 1.00 96.88 86 LEU A C 1
ATOM 663 O O . LEU A 1 86 ? 8.053 -8.503 -19.111 1.00 96.88 86 LEU A O 1
ATOM 667 N N . ALA A 1 87 ? 6.191 -9.727 -19.407 1.00 96.12 87 ALA A N 1
ATOM 668 C CA . ALA A 1 87 ? 6.263 -9.731 -20.863 1.00 96.12 87 ALA A CA 1
ATOM 669 C C . ALA A 1 87 ? 6.027 -8.332 -21.452 1.00 96.12 87 ALA A C 1
ATOM 671 O O . ALA A 1 87 ? 6.761 -7.907 -22.351 1.00 96.12 87 ALA A O 1
ATOM 672 N N . GLU A 1 88 ? 5.047 -7.594 -20.930 1.00 95.50 88 GLU A N 1
ATOM 673 C CA . GLU A 1 88 ? 4.771 -6.222 -21.354 1.00 95.50 88 GLU A CA 1
ATOM 674 C C . GLU A 1 88 ? 5.918 -5.275 -20.975 1.00 95.50 88 GLU A C 1
ATOM 676 O O . GLU A 1 88 ? 6.383 -4.496 -21.814 1.00 95.50 88 GLU A O 1
ATOM 681 N N . GLN A 1 89 ? 6.454 -5.404 -19.759 1.00 94.12 89 GLN A N 1
ATOM 682 C CA . GLN A 1 89 ? 7.624 -4.647 -19.312 1.00 94.12 89 GLN A CA 1
ATOM 683 C C . GLN A 1 89 ? 8.839 -4.896 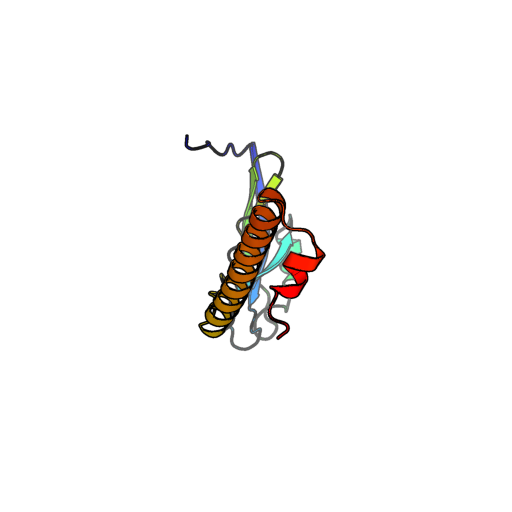-20.220 1.00 94.12 89 GLN A C 1
ATOM 685 O O . GLN A 1 89 ? 9.496 -3.944 -20.650 1.00 94.12 89 GLN A O 1
ATOM 690 N N . ALA A 1 90 ? 9.104 -6.153 -20.590 1.00 95.69 90 ALA A N 1
ATOM 691 C CA . ALA A 1 90 ? 10.184 -6.493 -21.514 1.00 95.69 90 ALA A CA 1
ATOM 692 C C . ALA A 1 90 ? 9.978 -5.864 -22.903 1.00 95.69 90 ALA A C 1
ATOM 694 O O . ALA A 1 90 ? 10.939 -5.428 -23.539 1.00 95.69 90 ALA A O 1
ATOM 695 N N . GLU A 1 91 ? 8.739 -5.775 -23.388 1.00 95.94 91 GLU A N 1
ATOM 696 C CA . GLU A 1 91 ? 8.445 -5.128 -24.668 1.00 95.94 91 GLU A CA 1
ATOM 697 C C . GLU A 1 91 ? 8.674 -3.614 -24.629 1.00 95.94 91 GLU A C 1
ATOM 699 O O . GLU A 1 91 ? 9.251 -3.049 -25.566 1.00 95.94 91 GLU A O 1
ATOM 704 N N . ILE A 1 92 ? 8.272 -2.955 -23.541 1.00 95.12 92 ILE A N 1
ATOM 705 C CA . ILE A 1 92 ? 8.547 -1.530 -23.318 1.00 95.12 92 ILE A CA 1
ATOM 706 C C . ILE A 1 92 ? 10.059 -1.289 -23.312 1.00 95.12 92 ILE A C 1
ATOM 708 O O . ILE A 1 92 ? 10.551 -0.405 -24.019 1.00 95.12 92 ILE A O 1
ATOM 712 N N . GLU A 1 93 ? 10.812 -2.114 -22.588 1.00 95.25 93 GLU A N 1
ATOM 713 C CA . GLU A 1 93 ? 12.271 -2.021 -22.520 1.00 95.25 93 GLU A CA 1
ATOM 714 C C . GLU A 1 93 ? 12.932 -2.235 -23.884 1.00 95.25 93 GLU A C 1
ATOM 716 O O . GLU A 1 93 ? 13.843 -1.486 -24.246 1.00 95.25 93 GLU A O 1
ATOM 721 N N . ARG A 1 94 ? 12.447 -3.190 -24.692 1.00 94.62 94 ARG A N 1
ATOM 722 C CA . ARG A 1 94 ? 12.931 -3.390 -26.069 1.00 94.62 94 ARG A CA 1
ATOM 723 C C . ARG A 1 94 ? 12.705 -2.158 -26.938 1.00 94.62 94 ARG A C 1
ATOM 725 O O . ARG A 1 94 ? 13.620 -1.748 -27.657 1.00 94.62 94 ARG A O 1
ATOM 732 N N . LYS A 1 95 ? 11.516 -1.553 -26.876 1.00 93.50 95 LYS A N 1
ATOM 733 C CA . LYS A 1 95 ? 11.188 -0.345 -27.651 1.00 93.50 95 LYS A CA 1
ATOM 734 C C . LYS A 1 95 ? 12.041 0.845 -27.231 1.00 93.50 95 LYS A C 1
ATOM 736 O O . LYS A 1 95 ? 12.580 1.539 -28.095 1.00 93.50 95 LYS A O 1
ATOM 741 N N . GLU A 1 96 ? 12.209 1.060 -25.930 1.00 93.88 96 GLU A N 1
ATOM 742 C CA . GLU A 1 96 ? 13.049 2.144 -25.414 1.00 93.88 96 GLU A CA 1
ATOM 743 C C . GLU A 1 96 ? 14.528 1.923 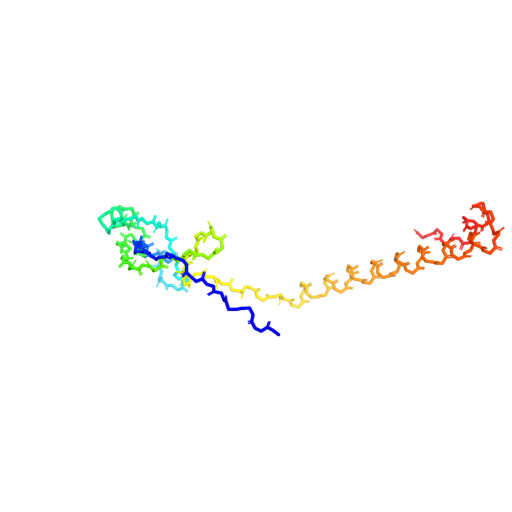-25.751 1.00 93.88 96 GLU A C 1
ATOM 745 O O . GLU A 1 96 ? 15.198 2.856 -26.197 1.00 93.88 96 GLU A O 1
ATOM 750 N N . ALA A 1 97 ? 15.032 0.690 -25.666 1.00 92.50 97 ALA A N 1
ATOM 751 C CA . ALA A 1 97 ? 16.390 0.359 -26.094 1.00 92.50 97 ALA A CA 1
ATOM 752 C C . ALA A 1 97 ? 16.594 0.598 -27.600 1.00 92.50 97 ALA A C 1
ATOM 754 O O . ALA A 1 97 ? 17.595 1.197 -28.002 1.00 92.50 97 ALA A O 1
ATOM 755 N N . ALA A 1 98 ? 15.634 0.199 -28.440 1.00 90.69 98 ALA A N 1
ATOM 756 C CA . ALA A 1 98 ? 15.678 0.446 -29.881 1.00 90.69 98 ALA A CA 1
ATOM 757 C C . ALA A 1 98 ? 15.650 1.949 -30.203 1.00 90.69 98 ALA A C 1
ATOM 759 O O . ALA A 1 98 ? 16.424 2.431 -31.035 1.00 90.69 98 ALA A O 1
ATOM 760 N N . LYS A 1 99 ? 14.810 2.718 -29.504 1.00 91.12 99 LYS A N 1
ATOM 761 C CA . LYS A 1 99 ? 14.731 4.178 -29.629 1.00 91.12 99 LYS A CA 1
ATOM 762 C C . LYS A 1 99 ? 16.025 4.857 -29.181 1.00 91.12 99 LYS A C 1
ATOM 764 O O . LYS A 1 99 ? 16.522 5.740 -29.880 1.00 91.12 99 LYS A O 1
ATOM 769 N N . ALA A 1 100 ? 16.605 4.431 -28.061 1.00 92.19 100 ALA A N 1
ATOM 770 C CA . ALA A 1 100 ? 17.879 4.943 -27.567 1.00 92.19 100 ALA A CA 1
ATOM 771 C C . ALA A 1 100 ? 19.024 4.644 -28.547 1.00 92.19 100 ALA A C 1
ATOM 773 O O . ALA A 1 100 ? 19.803 5.542 -28.873 1.00 92.19 100 ALA A O 1
ATOM 774 N N . ALA A 1 101 ? 19.084 3.421 -29.084 1.00 90.88 101 ALA A N 1
ATOM 775 C CA . ALA A 1 101 ? 20.059 3.036 -30.102 1.00 90.88 101 ALA A CA 1
ATOM 776 C C . ALA A 1 101 ? 19.904 3.869 -31.385 1.00 90.88 101 ALA A C 1
ATOM 778 O O . ALA A 1 101 ? 20.896 4.378 -31.912 1.00 90.88 101 ALA A O 1
ATOM 779 N N . ARG A 1 102 ? 18.664 4.084 -31.846 1.00 87.88 102 ARG A N 1
ATOM 780 C CA . ARG A 1 102 ? 18.358 4.957 -32.989 1.00 87.88 102 ARG A CA 1
ATOM 781 C C . ARG A 1 102 ? 18.828 6.389 -32.740 1.00 87.88 102 ARG A C 1
ATOM 783 O O . ARG A 1 102 ? 19.534 6.947 -33.574 1.00 87.88 102 ARG A O 1
ATOM 790 N N . ASN A 1 103 ? 18.498 6.972 -31.591 1.00 89.25 103 ASN A N 1
ATOM 791 C CA . ASN A 1 103 ? 18.907 8.335 -31.244 1.00 89.25 103 ASN A CA 1
ATOM 792 C C . ASN A 1 103 ? 20.433 8.475 -31.169 1.00 89.25 103 ASN A C 1
ATOM 794 O O . ASN A 1 103 ? 20.991 9.451 -31.671 1.00 89.25 103 ASN A O 1
ATOM 798 N N . ALA A 1 104 ? 21.121 7.481 -30.603 1.00 91.12 104 ALA A N 1
ATOM 799 C CA . ALA A 1 104 ? 22.578 7.448 -30.567 1.00 91.12 104 ALA A CA 1
ATOM 800 C C . ALA A 1 104 ? 23.190 7.344 -31.976 1.00 91.12 104 ALA A C 1
ATOM 802 O O . ALA A 1 104 ? 24.193 8.003 -32.258 1.00 91.12 104 ALA A O 1
ATOM 803 N N . ALA A 1 105 ? 22.591 6.557 -32.874 1.00 88.88 105 ALA A N 1
ATOM 804 C CA . ALA A 1 105 ? 23.023 6.458 -34.267 1.00 88.88 105 ALA A CA 1
ATOM 805 C C . ALA A 1 105 ? 22.830 7.783 -35.025 1.00 88.88 105 ALA A C 1
ATOM 807 O O . ALA A 1 105 ? 23.758 8.235 -35.694 1.00 88.88 105 ALA A O 1
ATOM 808 N N . ILE A 1 106 ? 21.684 8.452 -34.850 1.00 88.00 106 ILE A N 1
ATOM 809 C CA . ILE A 1 106 ? 21.414 9.785 -35.421 1.00 88.00 106 ILE A CA 1
ATOM 810 C C . ILE A 1 106 ? 22.447 10.802 -34.928 1.00 88.00 106 ILE A C 1
ATOM 812 O O . ILE A 1 106 ? 23.018 11.543 -35.725 1.00 88.00 106 ILE A O 1
ATOM 816 N N . ALA A 1 107 ? 22.727 10.822 -33.622 1.00 90.00 107 ALA A N 1
ATOM 817 C CA . ALA A 1 107 ? 23.707 11.737 -33.043 1.00 90.00 107 ALA A CA 1
ATOM 818 C C . ALA A 1 107 ? 25.114 11.517 -33.626 1.00 90.00 107 ALA A C 1
ATOM 820 O O . ALA A 1 107 ? 25.801 12.484 -33.956 1.00 90.00 107 ALA A O 1
ATOM 821 N N . LYS A 1 108 ? 25.527 10.255 -33.815 1.00 90.25 108 LYS A N 1
ATOM 822 C CA . LYS A 1 108 ? 26.801 9.916 -34.469 1.00 90.25 108 LYS A CA 1
ATOM 823 C C . LYS A 1 108 ? 26.830 10.324 -35.942 1.00 90.25 108 LYS A C 1
ATOM 825 O O . LYS A 1 108 ? 27.842 10.853 -36.385 1.00 90.25 108 LYS A O 1
ATOM 830 N N . ALA A 1 109 ? 25.744 10.113 -36.686 1.00 87.44 109 ALA A N 1
ATOM 831 C CA . ALA A 1 109 ? 25.652 10.500 -38.094 1.00 87.44 109 ALA A CA 1
ATOM 832 C C . ALA A 1 109 ? 25.768 12.023 -38.275 1.00 87.44 109 ALA A C 1
ATOM 834 O O . ALA A 1 109 ? 26.555 12.483 -39.101 1.00 87.44 109 ALA A O 1
ATOM 835 N N . ARG A 1 110 ? 25.078 12.805 -37.432 1.00 87.94 110 ARG A N 1
ATOM 836 C CA . ARG A 1 110 ? 25.222 14.271 -37.397 1.00 87.94 110 ARG A CA 1
ATOM 837 C C . ARG A 1 110 ? 26.653 14.697 -37.077 1.00 87.94 110 ARG A C 1
ATOM 839 O O . ARG A 1 110 ? 27.197 15.568 -37.745 1.00 87.94 110 ARG A O 1
ATOM 846 N N . ALA A 1 111 ? 27.290 14.058 -36.092 1.00 89.69 111 ALA A N 1
ATOM 847 C CA . ALA A 1 111 ? 28.683 14.341 -35.740 1.00 89.69 111 ALA A CA 1
ATOM 848 C C . ALA A 1 111 ? 29.678 13.974 -36.859 1.00 89.69 111 ALA A C 1
ATOM 850 O O . ALA A 1 111 ? 30.719 14.613 -36.981 1.00 89.69 111 ALA A O 1
ATOM 851 N N . ALA A 1 112 ? 29.353 12.978 -37.687 1.00 89.75 112 ALA A N 1
ATOM 852 C CA . ALA A 1 112 ? 30.126 12.600 -38.870 1.00 89.75 112 ALA A CA 1
ATOM 853 C C . ALA A 1 112 ? 29.882 13.519 -40.087 1.00 89.75 112 ALA A C 1
ATOM 855 O O . ALA A 1 112 ? 30.503 13.318 -41.128 1.00 89.75 112 ALA A O 1
ATOM 856 N N . GLY A 1 113 ? 29.010 14.525 -39.960 1.00 88.25 113 GLY A N 1
ATOM 857 C CA . GLY A 1 113 ? 28.770 15.539 -40.986 1.00 88.25 113 GLY A CA 1
ATOM 858 C C . GLY A 1 113 ? 27.650 15.221 -41.977 1.00 88.25 113 GLY A C 1
ATOM 859 O O . GLY A 1 113 ? 27.551 15.907 -42.991 1.00 88.25 113 GLY A O 1
ATOM 860 N N . LEU A 1 114 ? 26.806 14.215 -41.712 1.00 88.88 114 LEU A N 1
ATOM 861 C CA . LEU A 1 114 ? 25.609 13.984 -42.529 1.00 88.88 114 LEU A CA 1
ATOM 862 C C . LEU A 1 114 ? 24.560 15.073 -42.280 1.00 88.88 114 LEU A C 1
ATOM 864 O O . LEU A 1 114 ? 24.331 15.482 -41.136 1.00 88.88 114 LEU A O 1
ATOM 868 N N . SER A 1 115 ? 23.898 15.503 -43.355 1.00 85.50 115 SER A N 1
ATOM 869 C CA . SER A 1 115 ? 22.768 16.427 -43.274 1.00 85.50 115 SER A CA 1
ATOM 870 C C . SER A 1 115 ? 21.506 15.713 -42.775 1.00 85.50 115 SER A C 1
ATOM 872 O O . SER A 1 115 ? 21.377 14.492 -42.889 1.00 85.50 115 SER A O 1
ATOM 874 N N . ASP A 1 116 ? 20.545 16.468 -42.236 1.00 83.06 116 ASP A N 1
ATOM 875 C CA . ASP A 1 116 ? 19.284 15.889 -41.756 1.00 83.06 116 ASP A CA 1
ATOM 876 C C . AS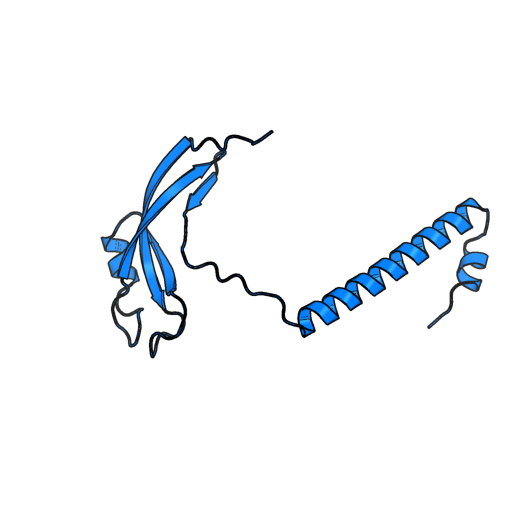P A 1 116 ? 18.500 15.186 -42.881 1.00 83.06 116 ASP A C 1
ATOM 878 O O . ASP A 1 116 ? 17.890 14.150 -42.625 1.00 83.06 116 ASP A O 1
ATOM 882 N N . SER A 1 117 ? 18.595 15.665 -44.129 1.00 84.25 117 SER A N 1
ATOM 883 C CA . SER A 1 117 ? 17.978 15.002 -45.287 1.00 84.25 117 SER A CA 1
ATOM 884 C C . SER A 1 117 ? 18.614 13.649 -45.613 1.00 84.25 117 SER A C 1
ATOM 886 O O . SER A 1 117 ? 17.904 12.719 -45.990 1.00 84.25 117 SER A O 1
ATOM 888 N N . ASP A 1 118 ? 19.933 13.505 -45.435 1.00 81.75 118 ASP A N 1
ATOM 889 C CA . ASP A 1 118 ? 20.624 12.224 -45.654 1.00 81.75 118 ASP A CA 1
ATOM 890 C C . ASP A 1 118 ? 20.266 11.212 -44.560 1.00 81.75 118 ASP A C 1
ATOM 892 O O . ASP A 1 118 ? 20.100 10.021 -44.819 1.00 81.75 118 ASP A O 1
ATOM 896 N N . ILE A 1 119 ? 20.125 11.690 -43.321 1.00 82.81 119 ILE A N 1
ATOM 897 C CA . ILE A 1 119 ? 19.721 10.871 -42.176 1.00 82.81 119 ILE A CA 1
ATOM 898 C C . ILE A 1 119 ? 18.278 10.387 -42.343 1.00 82.81 119 ILE A C 1
ATOM 900 O O . ILE A 1 119 ? 17.996 9.223 -42.063 1.00 82.81 119 ILE A O 1
ATOM 904 N N . GLU A 1 120 ? 17.377 11.250 -42.812 1.00 83.44 120 GLU A N 1
ATOM 905 C CA . GLU A 1 120 ? 15.974 10.913 -43.059 1.00 83.44 120 GLU A CA 1
ATOM 906 C C . GLU A 1 120 ? 15.828 9.884 -44.189 1.00 83.44 120 GLU A C 1
ATOM 908 O O . GLU A 1 120 ? 15.117 8.895 -44.022 1.00 83.44 120 GLU A O 1
ATOM 913 N N . ALA A 1 121 ? 16.598 10.022 -45.275 1.00 82.44 121 ALA A N 1
ATOM 914 C CA . ALA A 1 121 ? 16.631 9.046 -46.368 1.00 82.44 121 ALA A CA 1
ATOM 915 C C . ALA A 1 121 ? 17.127 7.646 -45.940 1.00 82.44 121 ALA A C 1
ATOM 917 O O . ALA A 1 121 ? 16.813 6.650 -46.594 1.00 82.44 121 ALA A O 1
ATOM 918 N N . LEU A 1 122 ? 17.894 7.555 -44.846 1.00 78.12 122 LEU A N 1
ATOM 919 C CA . LEU A 1 122 ? 18.405 6.301 -44.277 1.00 78.12 122 LEU A CA 1
ATOM 920 C C . LEU A 1 122 ? 17.468 5.673 -43.232 1.00 78.12 122 LEU A C 1
ATOM 922 O O . LEU A 1 122 ? 17.711 4.546 -42.789 1.00 78.12 122 LEU A O 1
ATOM 926 N N . MET A 1 123 ? 16.406 6.365 -42.812 1.00 78.00 123 MET A N 1
ATOM 927 C CA . MET A 1 123 ? 15.436 5.817 -41.866 1.00 78.00 123 MET A CA 1
ATOM 928 C C . MET A 1 123 ? 14.417 4.935 -42.585 1.00 78.00 123 MET A C 1
ATOM 930 O O . MET A 1 123 ? 13.748 5.353 -43.524 1.00 78.00 123 MET A O 1
ATOM 934 N N . ARG A 1 124 ? 14.263 3.693 -42.113 1.00 62.69 124 ARG A N 1
ATOM 935 C CA . ARG A 1 124 ? 13.206 2.798 -42.590 1.00 62.69 124 ARG A CA 1
ATOM 936 C C . ARG A 1 124 ? 11.858 3.340 -42.102 1.00 62.69 124 ARG A C 1
ATOM 938 O O . ARG A 1 124 ? 11.635 3.412 -40.895 1.00 62.69 124 ARG A O 1
ATOM 945 N N . HIS A 1 125 ? 10.995 3.746 -43.030 1.00 57.81 125 HIS A N 1
ATOM 946 C CA . HIS A 1 125 ? 9.594 4.035 -42.738 1.00 57.81 125 HIS A CA 1
ATOM 947 C C . HIS A 1 125 ? 8.852 2.697 -42.636 1.00 57.81 125 HIS A C 1
ATOM 949 O O . HIS A 1 125 ? 8.544 2.085 -43.657 1.00 57.81 125 HIS A O 1
ATOM 955 N N . GLU A 1 126 ? 8.649 2.220 -41.410 1.00 46.44 126 GLU A N 1
ATOM 956 C CA . GLU A 1 126 ? 7.688 1.157 -41.082 1.00 46.44 126 GLU A CA 1
ATOM 957 C C . GLU A 1 126 ? 6.473 1.777 -40.390 1.00 46.44 126 GLU A C 1
ATOM 959 O O . GLU A 1 126 ? 6.682 2.670 -39.531 1.00 46.44 126 GLU A O 1
#

pLDDT: mean 88.2, std 10.85, range [41.22, 98.31]